Protein AF-A0A3B0U9C5-F1 (afdb_monomer)

Secondary structure (DSSP, 8-state):
-EEEEE-S-HHHHHHHHHHHHHTT-EEEEESSHHHHHHHHT-

Radius of gyration: 10.02 Å; Cα contacts (8 Å, |Δi|>4): 56; chains: 1; bounding box: 19×25×14 Å

pLDDT: mean 96.07, std 5.02, range [72.25, 98.5]

InterPro domains:
  IPR001789 Signal transduction response regulator, receiver domain [PS50110] (2-42)
  IPR011006 CheY-like superfamily [SSF52172] (1-40)

Solvent-accessible surface area (backbone atoms only — not comparable to full-atom values): 2490 Å² total; per-residue (Å²): 100,83,43,81,46,70,38,68,51,66,70,60,41,52,52,53,45,50,60,41,44,76,72,68,35,47,72,48,83,20,59,44,70,68,56,34,50,55,65,74,71,108

Sequence (42 aa):
MKILLIEDEVRVSSFIKKGLEEQGEEVMQAFDGQTGLNLACQ

Structure (mmCIF, N/CA/C/O backbone):
data_AF-A0A3B0U9C5-F1
#
_entry.id   AF-A0A3B0U9C5-F1
#
loop_
_atom_site.group_PDB
_atom_site.id
_atom_site.type_symbol
_atom_site.label_atom_id
_atom_site.label_alt_id
_atom_site.label_comp_id
_atom_site.label_asym_id
_atom_site.label_entity_id
_atom_site.label_seq_id
_atom_site.pdbx_PDB_ins_code
_atom_site.Cartn_x
_atom_site.Cartn_y
_atom_site.Cartn_z
_atom_site.occupancy
_atom_site.B_iso_or_equiv
_atom_site.auth_seq_id
_atom_site.auth_comp_id
_atom_site.auth_asym_id
_atom_site.auth_atom_id
_atom_site.pdbx_PDB_model_num
ATOM 1 N N . MET A 1 1 ? -12.768 0.139 4.879 1.00 72.25 1 MET A N 1
ATOM 2 C CA . MET A 1 1 ? -12.311 -1.139 4.282 1.00 72.25 1 MET A CA 1
ATOM 3 C C . MET A 1 1 ? -10.782 -1.159 4.306 1.00 72.25 1 MET A C 1
ATOM 5 O O . MET A 1 1 ? -10.182 -0.136 4.612 1.00 72.25 1 MET A O 1
ATOM 9 N N . LYS A 1 2 ? -10.143 -2.317 4.077 1.00 90.50 2 LYS A N 1
ATOM 10 C CA . LYS A 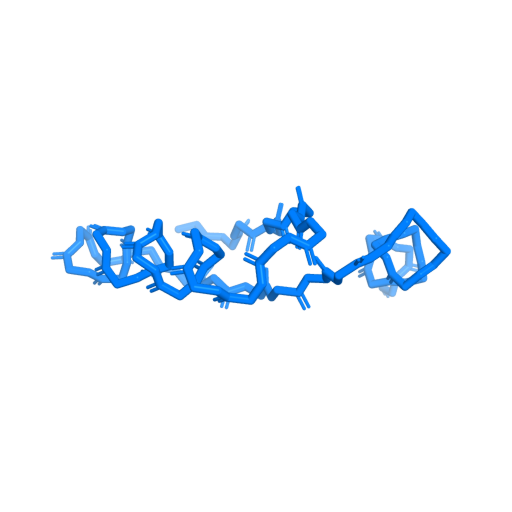1 2 ? -8.680 -2.404 3.929 1.00 90.50 2 LYS A CA 1
ATOM 11 C C . LYS A 1 2 ? -8.330 -2.461 2.446 1.00 90.50 2 LYS A C 1
ATOM 13 O O . LYS A 1 2 ? -8.795 -3.363 1.754 1.00 90.50 2 LYS A O 1
ATOM 18 N N . ILE A 1 3 ? -7.538 -1.505 1.976 1.00 97.00 3 ILE A N 1
ATOM 19 C CA . ILE A 1 3 ? -7.091 -1.387 0.586 1.00 97.00 3 ILE A CA 1
ATOM 20 C C . ILE A 1 3 ? -5.610 -1.753 0.516 1.00 97.00 3 ILE A C 1
ATOM 22 O O . ILE A 1 3 ? -4.798 -1.224 1.272 1.00 97.00 3 ILE A O 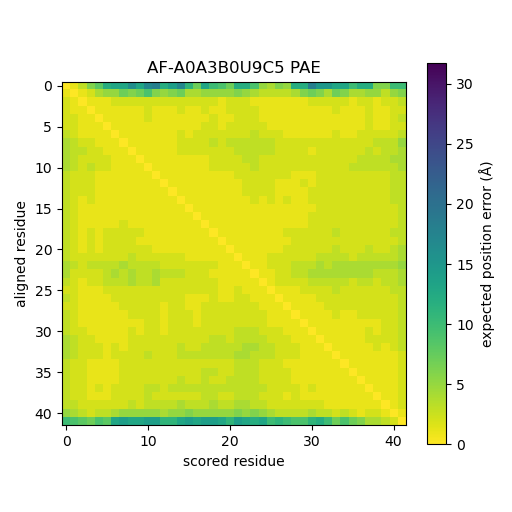1
ATOM 26 N N . LEU A 1 4 ? -5.251 -2.633 -0.417 1.00 97.75 4 LEU A N 1
ATOM 27 C CA . LEU A 1 4 ? -3.864 -2.868 -0.805 1.00 97.75 4 LEU A CA 1
ATOM 28 C C . LEU A 1 4 ? -3.591 -2.121 -2.113 1.00 97.75 4 LEU A C 1
ATOM 30 O O . LEU A 1 4 ? -4.128 -2.477 -3.160 1.00 97.75 4 LEU A O 1
ATOM 34 N N . LEU A 1 5 ? -2.768 -1.080 -2.040 1.00 97.81 5 LEU A N 1
ATOM 35 C CA . LEU A 1 5 ? -2.332 -0.285 -3.182 1.00 97.81 5 LEU A CA 1
ATOM 36 C C . LEU A 1 5 ? -0.982 -0.803 -3.681 1.00 97.81 5 LEU A C 1
ATOM 38 O O . LEU A 1 5 ? 0.004 -0.756 -2.945 1.00 97.81 5 LEU A O 1
ATOM 42 N N . ILE A 1 6 ? -0.937 -1.263 -4.929 1.00 98.12 6 ILE A N 1
ATOM 43 C CA . ILE A 1 6 ? 0.292 -1.703 -5.597 1.00 98.12 6 ILE A CA 1
ATOM 44 C C . ILE A 1 6 ? 0.651 -0.641 -6.634 1.00 98.12 6 ILE A C 1
ATOM 46 O O . ILE A 1 6 ? -0.086 -0.469 -7.599 1.00 98.12 6 ILE A O 1
ATOM 50 N N . GLU A 1 7 ? 1.745 0.078 -6.404 1.00 98.50 7 GLU A N 1
ATOM 51 C CA . GLU A 1 7 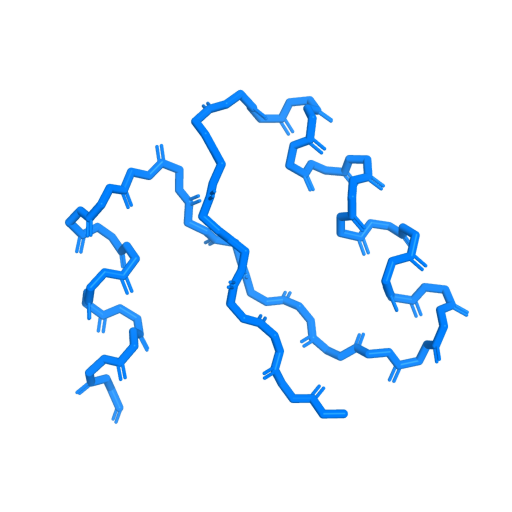? 2.187 1.205 -7.234 1.00 98.50 7 GLU A CA 1
ATOM 52 C C . GLU A 1 7 ? 3.707 1.358 -7.104 1.00 98.50 7 GLU A C 1
ATOM 54 O O . GLU A 1 7 ? 4.210 1.503 -5.988 1.00 98.50 7 GLU A O 1
ATOM 59 N N . ASP A 1 8 ? 4.441 1.313 -8.217 1.00 97.50 8 ASP A N 1
ATOM 60 C CA . ASP A 1 8 ? 5.909 1.284 -8.236 1.00 97.50 8 ASP A CA 1
ATOM 61 C C . ASP A 1 8 ? 6.542 2.659 -7.980 1.00 97.50 8 ASP A C 1
ATOM 63 O O . ASP A 1 8 ? 7.626 2.749 -7.390 1.00 97.50 8 ASP A O 1
ATOM 67 N N . GLU A 1 9 ? 5.856 3.753 -8.325 1.00 98.31 9 GLU A N 1
ATOM 68 C CA . GLU A 1 9 ? 6.338 5.094 -8.007 1.00 98.31 9 GLU A CA 1
ATOM 69 C C . GLU A 1 9 ? 5.916 5.547 -6.595 1.00 98.31 9 GLU A C 1
ATOM 71 O O . GLU A 1 9 ? 4.766 5.897 -6.322 1.00 98.31 9 GLU A O 1
ATOM 76 N N . VAL A 1 10 ? 6.893 5.665 -5.686 1.00 95.88 10 VAL A N 1
ATOM 77 C CA . VAL A 1 10 ? 6.682 6.044 -4.270 1.00 95.88 10 VAL A CA 1
ATOM 78 C C . VAL A 1 10 ? 5.868 7.335 -4.102 1.00 95.88 10 VAL A C 1
ATOM 80 O O . VAL A 1 10 ? 5.030 7.434 -3.199 1.00 95.88 10 VAL A O 1
ATOM 83 N N . ARG A 1 11 ? 6.093 8.335 -4.965 1.00 97.94 11 ARG A N 1
ATOM 84 C CA . ARG A 1 11 ? 5.384 9.626 -4.903 1.00 97.94 11 ARG A CA 1
ATOM 85 C C . ARG A 1 11 ? 3.907 9.479 -5.257 1.00 97.94 11 ARG A C 1
ATOM 87 O O . ARG A 1 11 ? 3.066 10.022 -4.543 1.00 97.94 11 ARG A O 1
ATOM 94 N N . VAL A 1 12 ? 3.604 8.726 -6.314 1.00 98.19 12 VAL A N 1
ATOM 95 C CA 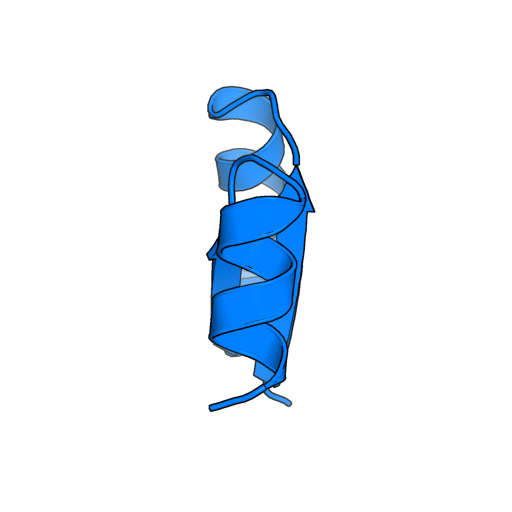. VAL A 1 12 ? 2.232 8.441 -6.758 1.00 98.19 12 VAL A CA 1
ATOM 96 C C . VAL A 1 12 ? 1.514 7.607 -5.702 1.00 98.19 12 VAL A C 1
ATOM 98 O O . VAL A 1 12 ? 0.435 7.985 -5.247 1.00 98.19 12 VAL A O 1
ATOM 101 N N . SER A 1 13 ? 2.169 6.554 -5.209 1.00 98.06 13 SER A N 1
ATOM 102 C CA . SER A 1 13 ? 1.643 5.689 -4.152 1.00 98.06 13 SER A CA 1
ATOM 103 C C . SER A 1 13 ? 1.269 6.482 -2.892 1.00 98.06 13 SER A C 1
ATOM 105 O O . SER A 1 13 ? 0.179 6.320 -2.343 1.00 98.06 13 SER A O 1
ATOM 107 N N . SER A 1 14 ? 2.139 7.403 -2.459 1.00 97.94 14 SER A N 1
ATOM 108 C CA . SER A 1 14 ? 1.900 8.257 -1.285 1.00 97.94 14 SER A CA 1
ATOM 109 C C . SER A 1 14 ? 0.750 9.244 -1.496 1.00 97.94 14 SER A C 1
ATOM 111 O O . SER A 1 14 ? -0.023 9.496 -0.572 1.00 97.94 14 SER A O 1
ATOM 113 N N . PHE A 1 15 ? 0.618 9.792 -2.708 1.00 98.31 15 PHE A N 1
ATOM 114 C CA . PHE A 1 15 ? -0.479 10.691 -3.062 1.00 98.31 15 PHE A CA 1
ATOM 115 C C . PHE A 1 15 ? -1.836 9.972 -3.025 1.00 98.31 15 PHE A C 1
ATOM 117 O O . PHE A 1 15 ? -2.772 10.468 -2.399 1.00 98.31 15 PHE A O 1
ATOM 124 N N . ILE A 1 16 ? -1.924 8.781 -3.627 1.00 98.19 16 ILE A N 1
ATOM 125 C CA . ILE A 1 16 ? -3.150 7.968 -3.639 1.00 98.19 16 ILE A CA 1
ATOM 126 C C . ILE A 1 16 ? -3.512 7.523 -2.220 1.00 98.19 16 ILE A C 1
ATOM 128 O O . ILE A 1 16 ? -4.661 7.684 -1.807 1.00 98.19 16 ILE A O 1
ATOM 132 N N . LYS A 1 17 ? -2.535 7.018 -1.451 1.00 97.69 17 LYS A N 1
ATOM 133 C CA . LYS A 1 17 ? -2.742 6.625 -0.053 1.00 97.69 17 LYS A CA 1
ATOM 134 C C . LYS A 1 17 ? -3.361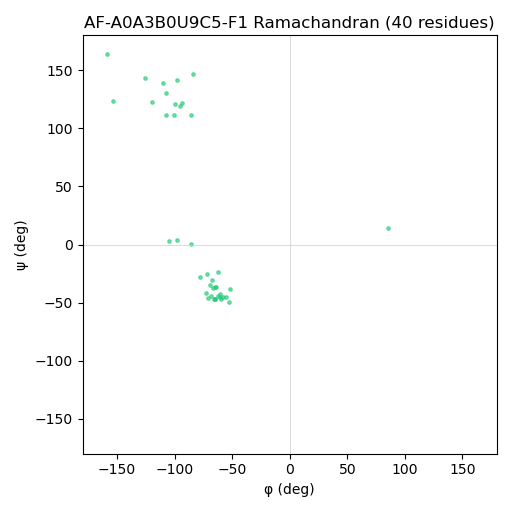 7.759 0.758 1.00 97.69 17 LYS A C 1
ATOM 136 O O . LYS A 1 17 ? -4.372 7.537 1.410 1.00 97.69 17 LYS A O 1
ATOM 141 N N . LYS A 1 18 ? -2.798 8.968 0.673 1.00 98.12 18 LYS A N 1
ATOM 142 C CA . LYS A 1 18 ? -3.311 10.124 1.412 1.00 98.12 18 LYS A CA 1
ATOM 143 C C . LYS A 1 18 ? -4.776 10.418 1.069 1.00 98.12 18 LYS A C 1
ATOM 145 O O . LYS A 1 18 ? -5.573 10.614 1.978 1.00 98.12 18 LYS A O 1
ATOM 150 N N . GLY A 1 19 ? -5.139 10.409 -0.216 1.00 98.00 19 GLY A N 1
ATOM 151 C CA . GLY A 1 19 ? -6.523 10.653 -0.640 1.00 98.00 19 GLY A CA 1
ATOM 152 C C . GLY A 1 19 ? -7.510 9.587 -0.147 1.00 98.00 19 GLY A C 1
ATOM 153 O O . GLY A 1 19 ? -8.631 9.917 0.227 1.00 98.00 19 GLY A O 1
ATOM 154 N N . LEU A 1 20 ? -7.091 8.320 -0.108 1.00 97.12 20 LEU A N 1
ATOM 155 C CA . LEU A 1 20 ? -7.899 7.213 0.414 1.00 97.12 20 LEU A CA 1
ATOM 156 C C . LEU A 1 20 ? -8.018 7.254 1.949 1.00 97.12 20 LEU A C 1
ATOM 158 O O . LEU A 1 20 ? -9.107 7.068 2.489 1.00 97.12 20 LEU A O 1
ATOM 162 N N . GLU A 1 21 ? -6.930 7.560 2.659 1.00 96.88 21 GLU A N 1
ATOM 163 C CA . GLU A 1 21 ? -6.939 7.713 4.121 1.00 96.88 21 GLU A CA 1
ATOM 164 C C . GLU A 1 21 ? -7.799 8.906 4.569 1.00 96.88 21 GLU A C 1
ATOM 166 O O . GLU A 1 21 ? -8.519 8.810 5.561 1.00 96.88 21 GLU A O 1
ATOM 171 N N . GLU A 1 22 ? -7.807 10.008 3.811 1.00 97.50 22 GLU A N 1
ATOM 172 C CA . GLU A 1 22 ? -8.709 11.149 4.039 1.00 97.50 22 GLU A CA 1
ATOM 173 C C . GLU A 1 22 ? -10.197 10.776 3.886 1.00 97.50 22 GLU A C 1
ATOM 175 O O . GLU A 1 22 ? -11.057 11.420 4.487 1.00 97.50 22 GLU A O 1
ATOM 180 N N . GLN A 1 23 ? -10.512 9.715 3.136 1.00 95.19 23 GLN A N 1
ATOM 181 C CA . GLN A 1 23 ? -11.865 9.156 3.015 1.00 95.19 23 GLN A CA 1
ATOM 182 C C . GLN A 1 23 ? -12.204 8.144 4.124 1.00 95.19 23 GLN A C 1
ATOM 184 O O . GLN A 1 23 ? -13.320 7.627 4.161 1.00 95.19 23 GLN A O 1
ATOM 189 N N . GLY A 1 24 ? -11.275 7.889 5.052 1.00 95.94 24 GLY A N 1
ATOM 190 C CA 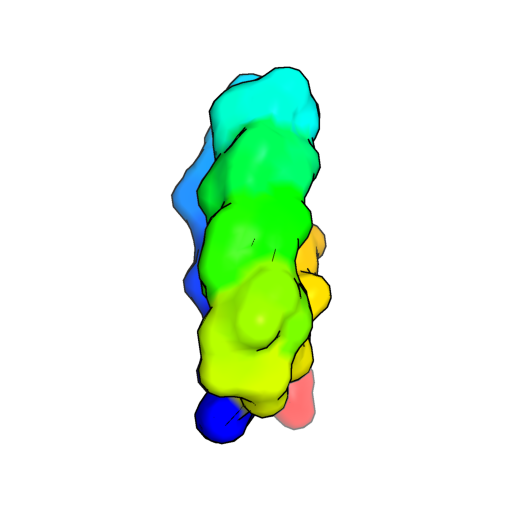. GLY A 1 24 ? -11.448 6.946 6.157 1.00 95.94 24 GLY A CA 1
ATOM 191 C C . GLY A 1 24 ? -11.118 5.494 5.805 1.00 95.94 24 GLY A C 1
ATOM 192 O O . GLY A 1 24 ? -11.476 4.590 6.564 1.00 95.94 24 GLY A O 1
ATOM 193 N N . GLU A 1 25 ? -10.454 5.251 4.674 1.00 97.12 25 GLU A N 1
ATOM 194 C CA . GLU A 1 25 ? -9.974 3.921 4.299 1.00 97.12 25 GLU A CA 1
ATOM 195 C C . GLU A 1 25 ? -8.620 3.612 4.949 1.00 97.12 25 GLU A C 1
ATOM 197 O O . GLU A 1 25 ? -7.772 4.487 5.116 1.00 97.12 25 GLU A O 1
ATOM 202 N N . GLU A 1 26 ? -8.384 2.345 5.291 1.00 96.81 26 GLU A N 1
ATOM 203 C CA . GLU A 1 26 ? -7.076 1.885 5.762 1.00 96.81 26 GLU A CA 1
ATOM 204 C C . GLU A 1 26 ? -6.285 1.345 4.566 1.00 96.81 26 GLU A C 1
ATOM 206 O O . GLU A 1 26 ? -6.742 0.423 3.886 1.00 96.81 26 GLU A O 1
ATOM 211 N N . VAL A 1 27 ? -5.103 1.908 4.294 1.00 97.12 27 VAL A N 1
ATOM 212 C CA . VAL A 1 27 ? -4.336 1.608 3.075 1.00 97.12 27 VAL A CA 1
ATOM 213 C C . VAL A 1 27 ? -2.967 1.017 3.404 1.00 97.12 27 VAL A C 1
ATOM 215 O O . VAL A 1 27 ? -2.127 1.656 4.039 1.00 97.12 27 VAL A O 1
ATOM 218 N N . MET A 1 28 ? -2.706 -0.182 2.886 1.00 96.88 28 MET A N 1
ATOM 219 C CA . MET A 1 28 ? -1.371 -0.775 2.820 1.00 96.88 28 MET A CA 1
ATOM 220 C C . MET A 1 28 ? -0.764 -0.548 1.439 1.00 96.88 28 MET A C 1
ATOM 222 O O . MET A 1 28 ? -1.459 -0.642 0.430 1.00 96.88 28 MET A O 1
ATOM 226 N N . GLN A 1 29 ? 0.537 -0.274 1.389 1.00 97.31 29 GLN A N 1
ATOM 227 C CA . GLN A 1 29 ? 1.261 -0.021 0.143 1.00 97.31 29 GLN A CA 1
ATOM 228 C C . GLN A 1 29 ? 2.219 -1.168 -0.171 1.00 97.31 29 GLN A C 1
ATOM 230 O O 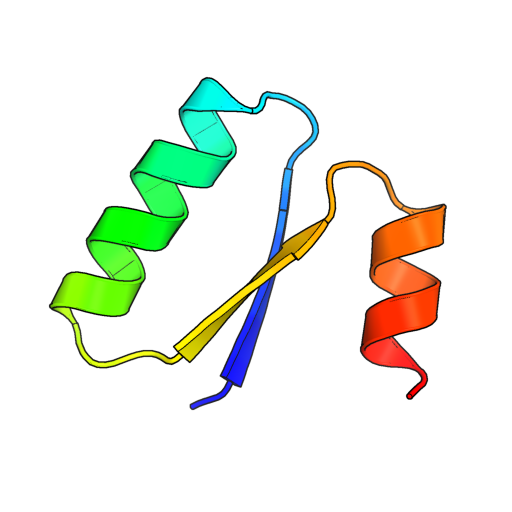. GLN A 1 29 ? 2.925 -1.656 0.711 1.00 97.31 29 GLN A O 1
ATOM 235 N N . ALA A 1 30 ? 2.281 -1.536 -1.445 1.00 98.06 30 ALA A N 1
ATOM 236 C CA . ALA A 1 30 ? 3.324 -2.354 -2.037 1.00 98.06 30 ALA A CA 1
ATOM 237 C C . ALA A 1 30 ? 3.913 -1.615 -3.242 1.00 98.06 30 ALA A C 1
ATOM 239 O O . ALA A 1 30 ? 3.183 -0.965 -3.988 1.00 98.06 30 ALA A O 1
ATOM 240 N N . PHE A 1 31 ? 5.223 -1.742 -3.443 1.00 97.69 31 PHE A N 1
ATOM 241 C CA . PHE A 1 31 ? 5.942 -1.055 -4.525 1.00 97.69 31 PHE A CA 1
ATOM 242 C C . PHE A 1 31 ? 6.325 -1.986 -5.680 1.00 97.69 31 PHE A C 1
ATOM 244 O O . PHE A 1 31 ? 6.986 -1.581 -6.629 1.00 97.69 31 PHE A O 1
ATOM 251 N N . ASP A 1 32 ? 5.922 -3.250 -5.592 1.00 97.81 32 ASP A N 1
ATOM 252 C CA . ASP A 1 32 ? 6.139 -4.260 -6.612 1.00 97.81 32 ASP A CA 1
ATOM 253 C C . ASP A 1 32 ? 5.121 -5.401 -6.448 1.00 97.81 32 ASP A C 1
ATOM 255 O O . ASP A 1 32 ? 4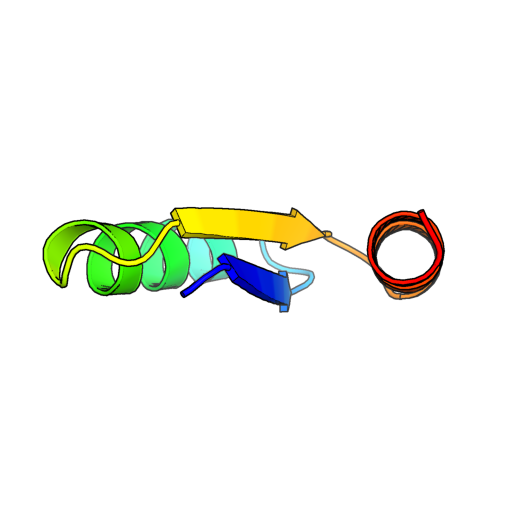.468 -5.550 -5.405 1.00 97.81 32 ASP A O 1
ATOM 259 N N . GLY A 1 33 ? 4.990 -6.222 -7.491 1.00 97.44 33 GLY A N 1
ATOM 260 C CA . GLY A 1 33 ? 4.031 -7.325 -7.514 1.00 97.44 33 GLY A CA 1
ATOM 261 C C . GLY A 1 33 ? 4.343 -8.447 -6.522 1.00 97.44 33 GLY A C 1
ATOM 262 O O . GLY A 1 33 ? 3.412 -9.064 -6.010 1.00 97.44 33 GLY A O 1
ATOM 263 N N . GLN A 1 34 ? 5.615 -8.705 -6.207 1.00 98.00 34 GLN A N 1
ATOM 264 C CA . GLN A 1 34 ? 5.997 -9.761 -5.267 1.00 98.00 34 GLN A CA 1
ATOM 265 C C . GLN A 1 34 ? 5.615 -9.376 -3.836 1.00 98.00 34 GLN A C 1
ATOM 267 O O . GLN A 1 34 ? 5.014 -10.177 -3.118 1.00 98.00 34 GLN A O 1
ATOM 272 N N . THR A 1 35 ? 5.916 -8.142 -3.435 1.00 97.50 35 THR A N 1
ATOM 273 C CA . THR A 1 35 ? 5.504 -7.563 -2.155 1.00 97.50 35 THR A CA 1
ATOM 274 C C . THR A 1 35 ? 3.981 -7.493 -2.065 1.00 97.50 35 THR A C 1
ATOM 276 O O . THR A 1 35 ? 3.413 -7.904 -1.055 1.00 97.50 35 THR A O 1
ATOM 279 N N . GLY A 1 36 ? 3.307 -7.050 -3.133 1.00 97.44 36 GLY A N 1
ATOM 280 C CA . GLY A 1 36 ? 1.844 -6.996 -3.195 1.00 97.44 36 GLY A CA 1
ATOM 281 C C . GLY A 1 36 ? 1.197 -8.370 -3.022 1.00 97.44 36 GLY A C 1
ATOM 282 O O . GLY A 1 36 ? 0.303 -8.531 -2.196 1.00 97.44 36 GLY A O 1
ATOM 283 N N . LEU A 1 37 ? 1.695 -9.381 -3.734 1.00 97.69 37 LEU A N 1
ATOM 284 C CA . LEU A 1 37 ? 1.215 -10.755 -3.608 1.00 97.69 37 LEU A CA 1
ATOM 285 C C . LEU A 1 37 ? 1.415 -11.296 -2.187 1.00 97.69 37 LEU A C 1
ATOM 287 O O . LEU A 1 37 ? 0.491 -11.863 -1.612 1.00 97.69 37 LEU A O 1
ATOM 291 N N . ASN A 1 38 ? 2.594 -11.077 -1.599 1.00 97.19 38 ASN A N 1
ATOM 292 C CA . ASN A 1 38 ? 2.885 -11.525 -0.238 1.00 97.19 38 ASN A CA 1
ATOM 293 C C . ASN A 1 38 ? 1.933 -10.893 0.788 1.00 97.19 38 ASN A C 1
ATOM 295 O O . ASN A 1 38 ? 1.458 -11.593 1.674 1.00 97.19 38 ASN A O 1
ATOM 299 N N . LEU A 1 39 ? 1.641 -9.593 0.662 1.00 95.56 39 LEU A N 1
ATOM 300 C CA . LEU A 1 39 ? 0.715 -8.880 1.550 1.00 95.56 39 LEU A CA 1
ATOM 301 C C . LEU A 1 39 ? -0.743 -9.313 1.356 1.00 95.56 39 LEU A C 1
ATOM 303 O O . LEU A 1 39 ? -1.495 -9.348 2.322 1.00 95.56 39 LEU A O 1
ATOM 307 N N . ALA A 1 40 ? -1.147 -9.638 0.126 1.00 95.44 40 ALA A N 1
ATOM 308 C CA . ALA A 1 40 ? -2.500 -10.105 -0.178 1.00 95.44 40 ALA A CA 1
ATOM 309 C C . ALA A 1 40 ? -2.777 -11.534 0.320 1.00 95.44 40 ALA A C 1
ATOM 311 O O . ALA A 1 40 ? -3.934 -11.897 0.521 1.00 95.44 40 ALA A O 1
ATOM 312 N N . CYS A 1 41 ? -1.731 -12.349 0.470 1.00 94.00 41 CYS A N 1
ATOM 313 C CA . CYS A 1 41 ? -1.824 -13.748 0.885 1.00 94.00 41 CYS A CA 1
ATOM 314 C C . CYS A 1 41 ? -1.559 -13.985 2.385 1.00 94.00 41 CYS A C 1
ATOM 316 O O . CYS A 1 41 ? -1.514 -15.148 2.790 1.00 94.00 41 CYS A O 1
ATOM 318 N N . GLN A 1 42 ? -1.357 -12.929 3.183 1.00 77.06 42 GLN A N 1
ATOM 319 C CA . GLN A 1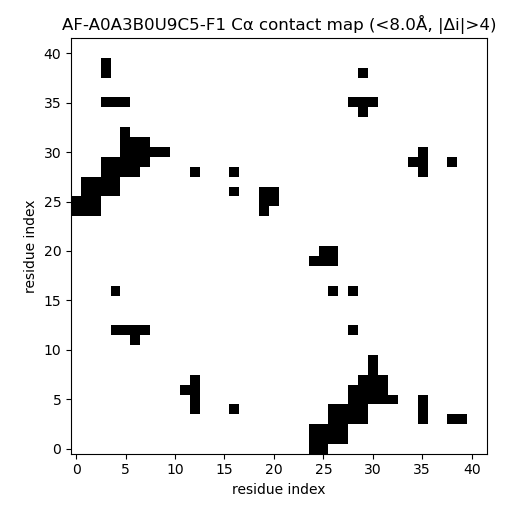 42 ? -1.319 -13.004 4.654 1.00 77.06 42 GLN A CA 1
ATOM 320 C C . GLN A 1 42 ? -2.722 -13.150 5.244 1.00 77.06 42 GLN A C 1
ATOM 322 O O . GLN A 1 42 ? -2.844 -13.914 6.227 1.00 77.06 42 GLN A O 1
#

Organism: NCBI:txid652676

Foldseek 3Di:
DEEEAEAQDPVVQVVVCVVCVVVVYHYDYDNDDVRSVVVVVD

Mean predicted aligned error: 2.28 Å

Nearest PDB structures (foldseek):
  1zes-assembly2_B  TM=9.974E-01  e=1.850E-02  Escherichia coli
  2jb9-assembly1_A  TM=9.911E-01  e=1.503E-02  Escherichia coli
  6rh1-assembly1_C  TM=9.783E-01  e=1.983E-02  Thermotoga maritima
  3jte-assembly1_A  TM=1.002E+00  e=2.442E-02  Acetivibrio thermocellus ATCC 27405
  3q15-assembly2_D-3  TM=9.659E-01  e=3.006E-02  Bacillus subtilis